Protein AF-A0A7S1ZUB3-F1 (afdb_monomer_lite)

Organism: Trieres chinensis (NCBI:txid1514140)

Sequence (123 aa):
MRVLALLAAMVAGASAFGTAPSLSSSTFSGSAVTESSHAARETRGDLSMMRHRKRVAKLGKPADQRKALLRALTTETIRHGRIKTTLVRAKAVRKHVDHMIELGKRGDLHARRQALAWIYDKN

pLDDT: mean 76.17, std 21.4, range [40.38, 96.94]

Secondary structure (DSSP, 8-state):
------------------PPPP------------------------------------TTS-HHHHHHHHHHHHHHHHHHS-----HHHHHHHHHHHHHHHHHHHH--HHHHHHHHHH-S---

Radius of gyration: 31.84 Å; chains: 1; bounding box: 74×58×60 Å

InterPro domains:
  IPR000456 Large ribosomal subunit protein bL17 [PF01196] (69-122)
  IPR000456 Large ribosomal subunit protein bL17 [PTHR14413] (50-122)
  IPR036373 Large ribosomal subunit protein bL17 superfamily [G3DSA:3.90.1030.10] (40-123)
  IPR036373 Large ribosomal subunit protein bL17 superfamily [SSF64263] (50-122)
  IPR047859 Large ribosomal subunit protein bL17, conserved site [PS01167] (83-105)

Foldseek 3Di:
DDPPDDDDDDDDDDDDDDDDDDDDDDDDDDDDDDPPDPDDPPCPPPPPPDDPPPPAQCVVDDPVVVLVLLLVVLQVCVVVVDDDDDPSSVVNNVVVNVLLVVLVVVPDPVSLVVNPVRHPDPD

Structure (mmCIF, N/CA/C/O backbone):
data_AF-A0A7S1ZUB3-F1
#
_entry.id   AF-A0A7S1ZUB3-F1
#
loop_
_atom_site.group_PDB
_atom_site.id
_atom_site.type_symbol
_atom_site.label_atom_id
_atom_site.label_alt_id
_atom_site.label_comp_id
_atom_site.label_asym_id
_atom_site.label_entity_id
_atom_site.label_seq_id
_atom_site.pdbx_PDB_ins_code
_atom_site.Cartn_x
_atom_site.Cartn_y
_atom_site.Cartn_z
_atom_site.occupancy
_atom_site.B_iso_or_equiv
_atom_site.auth_seq_id
_atom_site.auth_comp_id
_atom_site.auth_asym_id
_atom_site.auth_atom_id
_atom_site.pdbx_PDB_model_num
ATOM 1 N N . MET A 1 1 ? 23.423 -35.519 30.514 1.00 53.34 1 MET A N 1
ATOM 2 C CA . MET A 1 1 ? 24.702 -35.286 31.223 1.00 53.34 1 MET A CA 1
ATOM 3 C C . MET A 1 1 ? 25.729 -36.263 30.672 1.00 53.34 1 MET A C 1
ATOM 5 O O . MET A 1 1 ? 25.408 -37.441 30.647 1.00 53.34 1 MET A O 1
ATOM 9 N N . ARG A 1 2 ? 26.921 -35.784 30.283 1.00 48.12 2 ARG A N 1
ATOM 10 C CA . ARG A 1 2 ? 28.095 -36.552 29.797 1.00 48.12 2 ARG A CA 1
ATOM 11 C C . ARG A 1 2 ? 28.186 -36.893 28.302 1.00 48.12 2 ARG A C 1
ATOM 13 O O . ARG A 1 2 ? 28.229 -38.062 27.965 1.00 48.12 2 ARG A O 1
ATOM 20 N N . VAL A 1 3 ? 28.349 -35.895 27.430 1.00 40.38 3 VAL A N 1
ATOM 21 C CA . VAL A 1 3 ? 29.306 -36.026 26.293 1.00 40.38 3 VAL A CA 1
ATOM 22 C C . VAL A 1 3 ? 30.045 -34.698 26.009 1.00 40.38 3 VAL A C 1
ATOM 24 O O . VAL A 1 3 ? 30.731 -34.526 25.012 1.00 40.38 3 VAL A O 1
ATOM 27 N N . LEU A 1 4 ? 29.952 -33.736 26.932 1.00 49.91 4 LEU A N 1
ATOM 28 C CA . LEU A 1 4 ? 30.724 -32.490 26.937 1.00 49.91 4 LEU A CA 1
ATOM 2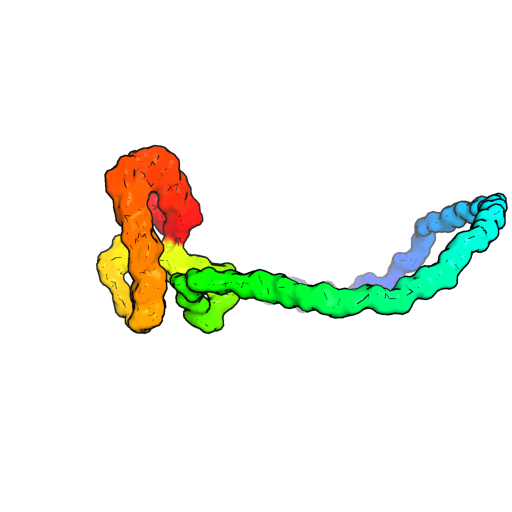9 C C . LEU A 1 4 ? 32.103 -32.775 27.566 1.00 49.91 4 LEU A C 1
ATOM 31 O O . LEU A 1 4 ? 32.375 -32.340 28.676 1.00 49.91 4 LEU A O 1
ATOM 35 N N . ALA A 1 5 ? 32.918 -33.618 26.924 1.00 51.25 5 ALA A N 1
ATOM 36 C CA . ALA A 1 5 ? 34.283 -33.927 27.368 1.00 51.25 5 ALA A CA 1
ATOM 37 C C . ALA A 1 5 ? 35.093 -34.642 26.270 1.00 51.25 5 ALA A C 1
ATOM 39 O O . ALA A 1 5 ? 35.342 -35.838 26.373 1.00 51.25 5 ALA A O 1
ATOM 40 N N . LEU A 1 6 ? 35.475 -33.915 25.217 1.00 50.25 6 LEU A N 1
ATOM 41 C CA . LEU A 1 6 ? 36.615 -34.252 24.344 1.00 50.25 6 LEU A CA 1
ATOM 42 C C . LEU A 1 6 ? 36.892 -33.052 23.415 1.00 50.25 6 LEU A C 1
ATOM 44 O O . LEU A 1 6 ? 36.615 -33.064 22.225 1.00 50.25 6 LEU A O 1
ATOM 48 N N . LEU A 1 7 ? 37.116 -31.853 23.950 1.00 42.22 7 LEU A N 1
ATOM 49 C CA . LEU A 1 7 ? 38.448 -31.343 24.294 1.00 42.22 7 LEU A CA 1
ATOM 50 C C . LEU A 1 7 ? 39.594 -31.948 23.458 1.00 42.22 7 LEU A C 1
ATOM 52 O O . LEU A 1 7 ? 40.073 -33.038 23.740 1.00 42.22 7 LEU A O 1
ATOM 56 N N . ALA A 1 8 ? 40.021 -31.154 22.475 1.00 45.28 8 ALA A N 1
ATOM 57 C CA . ALA A 1 8 ? 41.412 -30.895 22.109 1.00 45.28 8 ALA A CA 1
ATOM 58 C C . ALA A 1 8 ? 42.329 -32.090 21.789 1.00 45.28 8 ALA A C 1
ATOM 60 O O . ALA A 1 8 ? 42.911 -32.693 22.684 1.00 45.28 8 ALA A O 1
ATOM 61 N N . ALA A 1 9 ? 42.615 -32.288 20.499 1.00 48.06 9 ALA A N 1
ATOM 62 C CA . ALA A 1 9 ? 43.910 -32.797 20.052 1.00 48.06 9 ALA A CA 1
ATOM 63 C C . ALA A 1 9 ? 44.188 -32.392 18.591 1.00 48.06 9 ALA A C 1
ATOM 65 O O . ALA A 1 9 ? 43.362 -32.648 17.722 1.00 48.06 9 ALA A O 1
ATOM 66 N N . MET A 1 10 ? 45.381 -31.812 18.372 1.00 47.31 10 MET A N 1
ATOM 67 C CA . MET A 1 10 ? 46.181 -31.779 17.125 1.00 47.31 10 MET A CA 1
ATOM 68 C C . MET A 1 10 ? 45.617 -30.945 15.959 1.00 47.31 10 MET A C 1
ATOM 70 O O . MET A 1 10 ? 44.641 -31.323 15.332 1.00 47.31 10 MET A O 1
ATOM 74 N N . VAL A 1 11 ? 46.134 -29.771 15.565 1.00 50.38 11 VAL A N 1
ATOM 75 C CA . VAL A 1 11 ? 47.524 -29.273 15.417 1.00 50.38 11 VAL A CA 1
ATOM 76 C C . VAL A 1 11 ? 48.461 -30.259 14.705 1.00 50.38 11 VAL A C 1
ATOM 78 O O . VAL A 1 11 ? 48.744 -31.330 15.226 1.00 50.38 11 VAL A O 1
ATOM 81 N N . ALA A 1 12 ? 49.006 -29.776 13.578 1.00 48.66 12 ALA A N 1
ATOM 82 C CA . ALA A 1 12 ? 50.104 -30.290 12.748 1.00 48.66 12 ALA A CA 1
ATOM 83 C C . ALA A 1 12 ? 49.732 -31.246 11.595 1.00 48.66 12 ALA A C 1
ATOM 85 O O . ALA A 1 12 ? 49.455 -32.424 11.780 1.00 48.66 12 ALA A O 1
ATOM 86 N N . GLY A 1 13 ? 49.818 -30.710 10.373 1.00 40.84 13 GLY A N 1
ATOM 87 C CA . GLY A 1 13 ? 49.692 -31.447 9.117 1.00 40.84 13 GLY A CA 1
ATOM 88 C C . GLY A 1 13 ? 50.073 -30.575 7.920 1.00 40.84 13 GLY A C 1
ATOM 89 O O . GLY A 1 13 ? 49.245 -30.290 7.064 1.00 40.84 13 GLY A O 1
ATOM 90 N N . ALA A 1 14 ? 51.315 -30.088 7.909 1.00 45.06 14 ALA A N 1
ATOM 91 C CA . ALA A 1 14 ? 51.946 -29.486 6.741 1.00 45.06 14 ALA A CA 1
ATOM 92 C C . ALA A 1 14 ? 52.506 -30.595 5.838 1.00 45.06 14 ALA A C 1
ATOM 94 O O . ALA A 1 14 ? 53.199 -31.475 6.341 1.00 45.06 14 ALA A O 1
ATOM 95 N N . SER A 1 15 ? 52.249 -30.537 4.528 1.00 43.25 15 SER A N 1
ATOM 96 C CA . SER A 1 15 ? 53.268 -30.593 3.460 1.00 43.25 15 SER A CA 1
ATOM 97 C C . SER A 1 15 ? 52.689 -31.002 2.098 1.00 43.25 15 SER A C 1
ATOM 99 O O . SER A 1 15 ? 51.882 -31.916 1.980 1.00 43.25 15 SER A O 1
ATOM 101 N N . ALA A 1 16 ? 53.206 -30.310 1.079 1.00 47.53 16 ALA A N 1
ATOM 102 C CA . ALA A 1 16 ? 53.396 -30.757 -0.298 1.00 47.53 16 ALA A CA 1
ATOM 103 C C . ALA A 1 16 ? 52.162 -30.961 -1.195 1.00 47.53 16 ALA A C 1
ATOM 105 O O . ALA A 1 16 ? 51.631 -32.058 -1.309 1.00 47.53 16 ALA A O 1
ATOM 106 N N . PHE A 1 17 ? 51.848 -29.941 -2.002 1.00 52.28 17 PHE A N 1
ATOM 107 C CA . PHE A 1 17 ? 51.449 -30.189 -3.390 1.00 52.28 17 PHE A CA 1
ATOM 108 C C . PHE A 1 17 ? 51.909 -29.053 -4.319 1.00 52.28 17 PHE A C 1
ATOM 110 O O . PHE A 1 17 ? 51.476 -27.913 -4.182 1.00 52.28 17 PHE A O 1
ATOM 117 N N . GLY A 1 18 ? 52.770 -29.405 -5.279 1.00 44.88 18 GLY A N 1
ATOM 118 C CA . GLY A 1 18 ? 52.794 -28.802 -6.615 1.00 44.88 18 GLY A CA 1
ATOM 119 C C . GLY A 1 18 ? 53.693 -27.589 -6.846 1.00 44.88 18 GLY A C 1
ATOM 120 O O . GLY A 1 18 ? 53.213 -26.466 -6.955 1.00 44.88 18 GLY A O 1
ATOM 121 N N . THR A 1 19 ? 54.987 -27.831 -7.051 1.00 50.78 19 THR A N 1
ATOM 122 C CA . THR A 1 19 ? 55.885 -26.942 -7.801 1.00 50.78 19 THR A CA 1
ATOM 123 C C . THR A 1 19 ? 55.436 -26.843 -9.266 1.00 50.78 19 THR A C 1
ATOM 125 O O . THR A 1 19 ? 55.384 -27.847 -9.974 1.00 50.78 19 THR A O 1
ATOM 128 N N . ALA A 1 20 ? 55.116 -25.634 -9.734 1.00 52.28 20 ALA A N 1
ATOM 129 C CA . ALA A 1 20 ? 54.891 -25.337 -11.151 1.00 52.28 20 ALA A CA 1
ATOM 130 C C . ALA A 1 20 ? 56.224 -24.987 -11.846 1.00 52.28 20 ALA A C 1
ATOM 132 O O . ALA A 1 20 ? 57.060 -24.324 -11.226 1.00 52.28 20 ALA A O 1
ATOM 133 N N . PRO A 1 21 ? 56.446 -25.398 -13.109 1.00 61.22 21 PRO A N 1
ATOM 134 C CA . PRO A 1 21 ? 57.674 -25.094 -13.828 1.00 61.22 21 PRO A CA 1
ATOM 135 C C . PRO A 1 21 ? 57.618 -23.705 -14.478 1.00 61.22 21 PRO A C 1
ATOM 137 O O . PRO A 1 21 ? 56.609 -23.292 -15.049 1.00 61.22 21 PRO A O 1
ATOM 140 N N . SER A 1 22 ? 58.747 -23.006 -14.401 1.00 55.66 22 SER A N 1
ATOM 141 C CA . SER A 1 22 ? 59.062 -21.764 -15.097 1.00 55.66 22 SER A CA 1
ATOM 142 C C . SER A 1 22 ? 59.571 -22.047 -16.513 1.00 55.66 22 SER A C 1
ATOM 144 O O . SER A 1 22 ? 60.482 -22.851 -16.704 1.00 55.66 22 SER A O 1
ATOM 146 N N . LEU A 1 23 ? 59.038 -21.328 -17.502 1.00 50.94 23 LEU A N 1
ATOM 147 C CA . LEU A 1 23 ? 59.688 -21.134 -18.798 1.00 50.94 23 LEU A CA 1
ATOM 148 C C . LEU A 1 23 ? 59.695 -19.644 -19.138 1.00 50.94 23 LEU A C 1
ATOM 150 O O . LEU A 1 23 ? 58.702 -18.934 -18.981 1.00 50.94 23 LEU A O 1
ATOM 154 N N . SER A 1 24 ? 60.876 -19.195 -19.539 1.00 47.19 24 SER A N 1
ATOM 155 C CA . SER A 1 24 ? 61.303 -17.810 -19.663 1.00 47.19 24 SER A CA 1
ATOM 156 C C . SER A 1 24 ? 61.057 -17.237 -21.061 1.00 47.19 24 SER A C 1
ATOM 158 O O . SER A 1 24 ? 61.204 -17.931 -22.062 1.00 47.19 24 SER A O 1
ATOM 160 N N . SER A 1 25 ? 60.823 -15.922 -21.075 1.00 49.19 25 SER A N 1
ATOM 161 C CA . SER A 1 25 ? 61.256 -14.917 -22.062 1.00 49.19 25 SER A CA 1
ATOM 162 C C . SER A 1 25 ? 60.843 -15.037 -23.536 1.00 49.19 25 SER A C 1
ATOM 164 O O . SER A 1 25 ? 61.454 -15.761 -24.316 1.00 49.19 25 SER A O 1
ATOM 166 N N . SER A 1 26 ? 60.012 -14.085 -23.965 1.00 52.50 26 SER A N 1
ATOM 167 C CA . SER A 1 26 ? 60.311 -13.297 -25.164 1.00 52.50 26 SER A CA 1
ATOM 168 C C . SER A 1 26 ? 59.861 -11.852 -24.959 1.00 52.50 26 SER A C 1
ATOM 170 O O . SER A 1 26 ? 58.674 -11.540 -24.878 1.00 52.50 26 SER A O 1
ATOM 172 N N . THR A 1 27 ? 60.856 -10.986 -24.843 1.00 51.53 27 THR A N 1
ATOM 173 C CA . THR A 1 27 ? 60.814 -9.533 -24.964 1.00 51.53 27 THR A CA 1
ATOM 174 C C . THR A 1 27 ? 60.140 -9.144 -26.281 1.00 51.53 27 THR A C 1
ATOM 176 O O . THR A 1 27 ? 60.675 -9.431 -27.349 1.00 51.53 27 THR A O 1
ATOM 179 N N . PHE A 1 28 ? 59.005 -8.447 -26.223 1.00 47.12 28 PHE A N 1
ATOM 180 C CA . PHE A 1 28 ? 58.556 -7.619 -27.341 1.00 47.12 28 PHE A CA 1
ATOM 181 C C . PHE A 1 28 ? 58.764 -6.153 -26.966 1.00 47.12 28 PHE A C 1
ATOM 183 O O . PHE A 1 28 ? 58.026 -5.574 -26.171 1.00 47.12 28 PHE A O 1
ATOM 190 N N . SER A 1 29 ? 59.842 -5.598 -27.517 1.00 47.34 29 SER A N 1
ATOM 191 C CA . SER A 1 29 ? 60.122 -4.170 -27.578 1.00 47.34 29 SER A CA 1
ATOM 192 C C . SER A 1 29 ? 59.203 -3.555 -28.633 1.00 47.34 29 SER A C 1
ATOM 194 O O . SER A 1 29 ? 59.334 -3.854 -29.819 1.00 47.34 29 SER A O 1
ATOM 196 N N . GLY A 1 30 ? 58.257 -2.732 -28.188 1.00 45.56 30 GLY A N 1
ATOM 197 C CA . GLY A 1 30 ? 57.372 -1.938 -29.032 1.00 45.56 30 GLY A CA 1
ATOM 198 C C . GLY A 1 30 ? 57.386 -0.498 -28.545 1.00 45.56 30 GLY A C 1
ATOM 199 O O . GLY A 1 30 ? 56.718 -0.153 -27.575 1.00 45.56 30 GLY A O 1
ATOM 200 N N . SER A 1 31 ? 58.217 0.300 -29.201 1.00 44.56 31 SER A N 1
ATOM 201 C CA . SER A 1 31 ? 58.504 1.703 -28.942 1.00 44.56 31 SER A CA 1
ATOM 202 C C . SER A 1 31 ? 57.270 2.608 -28.975 1.00 44.56 31 SER A C 1
ATOM 204 O O . SER A 1 31 ? 56.446 2.526 -29.879 1.00 44.56 31 SER A O 1
ATOM 206 N N . ALA A 1 32 ? 57.243 3.527 -28.011 1.00 48.75 32 ALA A N 1
ATOM 207 C CA . ALA A 1 32 ? 56.883 4.934 -28.162 1.00 48.75 32 ALA A CA 1
ATOM 208 C C . ALA A 1 32 ? 55.694 5.275 -29.081 1.00 48.75 32 ALA A C 1
ATOM 210 O O . ALA A 1 32 ? 55.853 5.525 -30.274 1.00 48.75 32 ALA A O 1
ATOM 211 N N . VAL A 1 33 ? 54.536 5.485 -28.457 1.00 48.75 33 VAL A N 1
ATOM 212 C CA . VAL A 1 33 ? 53.594 6.522 -28.888 1.00 48.75 33 VAL A CA 1
ATOM 213 C C . VAL A 1 33 ? 53.294 7.424 -27.698 1.00 48.75 33 VAL A C 1
ATOM 215 O O . VAL A 1 33 ? 52.512 7.102 -26.812 1.00 48.75 33 VAL A O 1
ATOM 218 N N . THR A 1 34 ? 54.054 8.514 -27.681 1.00 58.47 34 THR A N 1
ATOM 219 C CA . THR A 1 34 ? 53.649 9.878 -27.343 1.00 58.47 34 THR A CA 1
ATOM 220 C C . THR A 1 34 ? 52.524 10.015 -26.316 1.00 58.47 34 THR A C 1
ATOM 222 O O . THR A 1 34 ? 51.338 10.000 -26.641 1.00 58.47 34 THR A O 1
ATOM 225 N N . GLU A 1 35 ? 52.926 10.285 -25.076 1.00 53.84 35 GLU A N 1
ATOM 226 C CA . GLU A 1 35 ? 52.119 11.032 -24.117 1.00 53.84 35 GLU A CA 1
ATOM 227 C C . GLU A 1 35 ? 51.842 12.432 -24.685 1.00 53.84 35 GLU A C 1
ATOM 229 O O . GLU A 1 35 ? 52.584 13.388 -24.470 1.00 53.84 35 GLU A O 1
ATOM 234 N N . SER A 1 36 ? 50.762 12.560 -25.453 1.00 43.47 36 SER A N 1
ATOM 235 C CA . SER A 1 36 ? 50.144 13.846 -25.749 1.00 43.47 36 SER A CA 1
ATOM 236 C C . SER A 1 36 ? 49.113 14.147 -24.665 1.00 43.47 36 SER A C 1
ATOM 238 O O . SER A 1 36 ? 47.991 13.641 -24.678 1.00 43.47 36 SER A O 1
ATOM 240 N N . SER A 1 37 ? 49.551 14.947 -23.699 1.00 48.28 37 SER A N 1
ATOM 241 C CA . SER A 1 37 ? 48.787 15.993 -23.014 1.00 48.28 37 SER A CA 1
ATOM 242 C C . SER A 1 37 ? 47.324 16.172 -23.464 1.00 48.28 37 SER A C 1
ATOM 244 O O . SER A 1 37 ? 46.989 17.054 -24.251 1.00 48.28 37 SER A O 1
ATOM 246 N N . HIS A 1 38 ? 46.405 15.436 -22.837 1.00 48.34 38 HIS A N 1
ATOM 247 C CA . HIS A 1 38 ? 45.010 15.868 -22.716 1.00 48.34 38 HIS A CA 1
ATOM 248 C C . HIS A 1 38 ? 44.869 16.818 -21.520 1.00 48.34 38 HIS A C 1
ATOM 250 O O . HIS A 1 38 ? 44.178 16.540 -20.541 1.00 48.34 38 HIS A O 1
ATOM 256 N N . ALA A 1 39 ? 45.552 17.960 -21.604 1.00 45.22 39 ALA A N 1
ATOM 257 C CA . ALA A 1 39 ? 45.164 19.140 -20.850 1.00 45.22 39 ALA A CA 1
ATOM 258 C C . ALA A 1 39 ? 43.860 19.687 -21.462 1.00 45.22 39 ALA A C 1
ATOM 260 O O . ALA A 1 39 ? 43.719 19.739 -22.681 1.00 45.22 39 ALA A O 1
ATOM 261 N N . ALA A 1 40 ? 42.922 20.078 -20.599 1.00 48.91 40 ALA A N 1
ATOM 262 C CA . ALA A 1 40 ? 41.618 20.667 -20.918 1.00 48.91 40 ALA A CA 1
ATOM 263 C C . ALA A 1 40 ? 40.559 19.724 -21.528 1.00 48.91 40 ALA A C 1
ATOM 265 O O . ALA 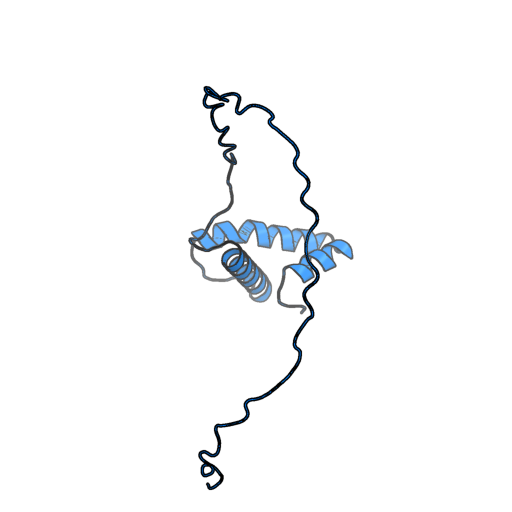A 1 40 ? 40.059 19.932 -22.631 1.00 48.91 40 ALA A O 1
ATOM 266 N N . ARG A 1 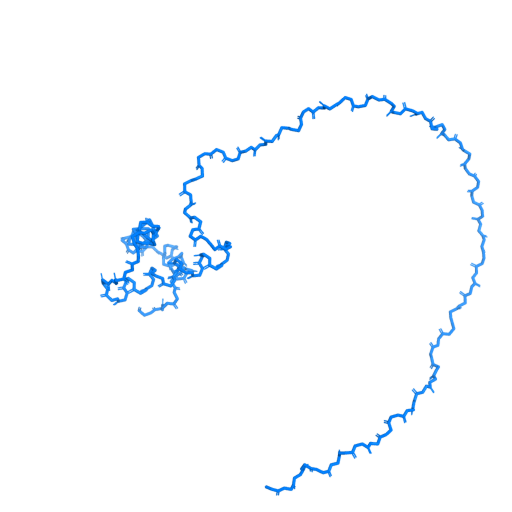41 ? 40.077 18.753 -20.740 1.00 49.44 41 ARG A N 1
ATOM 267 C CA . ARG A 1 41 ? 38.645 18.418 -20.805 1.00 49.44 41 ARG A C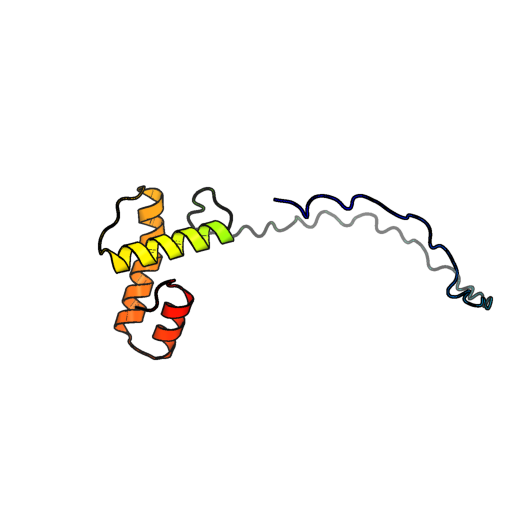A 1
ATOM 268 C C . ARG A 1 41 ? 37.931 19.281 -19.776 1.00 49.44 41 ARG A C 1
ATOM 270 O O . ARG A 1 41 ? 37.796 18.898 -18.619 1.00 49.44 41 ARG A O 1
ATOM 277 N N . GLU A 1 42 ? 37.552 20.476 -20.224 1.00 51.81 42 GLU A N 1
ATOM 278 C CA . GLU A 1 42 ? 36.584 21.344 -19.558 1.00 51.81 42 GLU A CA 1
ATOM 279 C C . GLU A 1 42 ? 35.449 20.511 -18.966 1.00 51.81 42 GLU A C 1
ATOM 281 O O . GLU A 1 42 ? 34.953 19.562 -19.588 1.00 51.81 42 GLU A O 1
ATOM 286 N N . THR A 1 43 ? 35.062 20.881 -17.750 1.00 60.69 43 THR A N 1
ATOM 287 C CA . THR A 1 43 ? 33.894 20.407 -17.019 1.00 60.69 43 THR A CA 1
ATOM 288 C C . THR A 1 43 ? 32.654 20.525 -17.902 1.00 60.69 43 THR A C 1
ATOM 290 O O . THR A 1 43 ? 31.904 21.496 -17.840 1.00 60.69 43 THR A O 1
ATOM 293 N N . ARG A 1 44 ? 32.403 19.504 -18.732 1.00 57.28 44 ARG A N 1
ATOM 294 C CA . ARG A 1 44 ? 31.073 19.223 -19.268 1.00 57.28 44 ARG A CA 1
ATOM 295 C C . ARG A 1 44 ? 30.225 19.021 -18.035 1.00 57.28 44 ARG A C 1
ATOM 297 O O . ARG A 1 44 ? 30.335 17.968 -17.415 1.00 57.28 44 ARG A O 1
ATOM 304 N N . GLY A 1 45 ? 29.517 20.079 -17.639 1.00 57.69 45 GLY A N 1
ATOM 305 C CA . GLY A 1 45 ? 28.729 20.116 -16.423 1.00 57.69 45 GLY A CA 1
ATOM 306 C C . GLY A 1 45 ? 28.016 18.788 -16.274 1.00 57.69 45 GLY A C 1
ATOM 307 O O . GLY A 1 45 ? 27.273 18.393 -17.174 1.00 57.69 45 GLY A O 1
ATOM 308 N N . ASP A 1 46 ? 28.335 18.076 -15.193 1.00 59.91 46 ASP A N 1
ATOM 309 C CA . ASP A 1 46 ? 27.663 16.842 -14.834 1.00 59.91 46 ASP A CA 1
ATOM 310 C C . ASP A 1 46 ? 26.172 17.155 -14.847 1.00 59.91 46 ASP A C 1
ATOM 312 O O . ASP A 1 46 ? 25.657 17.863 -13.976 1.00 59.91 46 ASP A O 1
ATOM 316 N N . LEU A 1 47 ? 25.483 16.694 -15.892 1.00 65.94 47 LEU A N 1
ATOM 317 C CA . LEU A 1 47 ? 24.039 16.761 -15.987 1.00 65.94 47 LEU A CA 1
ATOM 318 C C . LEU A 1 47 ? 23.526 15.864 -14.868 1.00 65.94 47 LEU A C 1
ATOM 320 O O . LEU A 1 47 ? 23.306 14.667 -15.050 1.00 65.94 47 LEU A O 1
ATOM 324 N N . SER A 1 48 ? 23.381 16.449 -13.681 1.00 70.69 48 SER A N 1
ATOM 325 C CA . SER A 1 48 ? 22.693 15.849 -12.555 1.00 70.69 48 SER A CA 1
ATOM 326 C C . SER A 1 48 ? 21.257 15.643 -13.003 1.00 70.69 48 SER A C 1
ATOM 328 O O . SER A 1 48 ? 20.406 16.528 -12.908 1.00 70.69 48 SER A O 1
ATOM 330 N N . MET A 1 49 ? 20.998 14.470 -13.576 1.00 76.69 49 MET A N 1
ATOM 331 C CA . MET A 1 49 ? 19.677 14.049 -14.002 1.00 76.69 49 MET A CA 1
ATOM 332 C C . MET A 1 49 ? 18.873 13.723 -12.746 1.00 76.69 49 MET A C 1
ATOM 334 O O . MET A 1 49 ? 18.688 12.572 -12.341 1.00 76.69 49 MET A O 1
ATOM 338 N N . MET A 1 50 ? 18.426 14.783 -12.075 1.00 83.25 50 MET A N 1
ATOM 339 C CA . MET A 1 50 ? 17.557 14.685 -10.923 1.00 83.25 50 MET A CA 1
ATOM 340 C C . MET A 1 50 ? 16.233 14.067 -11.355 1.00 83.25 50 MET A C 1
ATOM 342 O O . MET A 1 50 ? 15.543 14.538 -12.258 1.00 83.25 50 MET A O 1
ATOM 346 N N . ARG A 1 51 ? 15.822 13.012 -10.654 1.00 81.88 51 ARG A N 1
ATOM 347 C CA . ARG A 1 51 ? 14.490 12.443 -10.843 1.00 81.88 51 ARG A CA 1
ATOM 348 C C . ARG A 1 51 ? 13.435 13.418 -10.310 1.00 81.88 51 ARG A C 1
ATOM 350 O O . ARG A 1 51 ? 13.131 13.420 -9.114 1.00 81.88 51 ARG A O 1
ATOM 357 N N . HIS A 1 52 ? 12.838 14.205 -11.199 1.00 86.69 52 HIS A N 1
ATOM 358 C CA . HIS A 1 52 ? 11.697 15.059 -10.873 1.00 86.69 52 HIS A CA 1
ATOM 359 C C . HIS A 1 52 ? 10.456 14.227 -10.478 1.00 86.69 52 HIS A C 1
ATOM 361 O O . HIS A 1 52 ? 10.326 13.047 -10.811 1.00 86.69 52 HIS A O 1
ATOM 367 N N . ARG A 1 53 ? 9.523 14.845 -9.734 1.00 85.81 53 ARG A N 1
ATOM 368 C CA . ARG A 1 53 ? 8.232 14.254 -9.306 1.00 85.81 53 ARG A CA 1
ATOM 369 C C . ARG A 1 53 ? 8.351 12.963 -8.468 1.00 85.81 53 ARG A C 1
ATOM 371 O O . ARG A 1 53 ? 7.619 11.992 -8.679 1.00 85.81 53 ARG A O 1
ATOM 378 N N . LYS A 1 54 ? 9.225 12.937 -7.452 1.00 80.50 54 LYS A N 1
ATOM 379 C CA . LYS A 1 54 ? 9.346 11.794 -6.524 1.00 80.50 54 LYS A CA 1
ATOM 380 C C . LYS A 1 54 ? 8.156 11.708 -5.552 1.00 80.50 54 LYS A C 1
ATOM 382 O O . LYS A 1 54 ? 8.234 12.150 -4.414 1.00 80.50 54 LYS A O 1
ATOM 387 N N . ARG A 1 55 ? 7.063 11.070 -5.981 1.00 82.12 55 ARG A N 1
ATOM 388 C CA . ARG A 1 55 ? 5.840 10.833 -5.177 1.00 82.12 55 ARG A CA 1
ATOM 389 C C . ARG A 1 55 ? 5.874 9.549 -4.332 1.00 82.12 55 ARG A C 1
ATOM 391 O O . ARG A 1 55 ? 4.832 8.973 -4.038 1.00 82.12 55 ARG A O 1
ATOM 398 N N . VAL A 1 56 ? 7.060 9.058 -3.971 1.00 84.06 56 VAL A N 1
ATOM 399 C CA . VAL A 1 56 ? 7.205 7.847 -3.144 1.00 84.06 56 VAL A CA 1
ATOM 400 C C . VAL A 1 56 ? 7.539 8.263 -1.720 1.00 84.06 56 VAL A C 1
ATOM 402 O O . VAL A 1 56 ? 8.603 8.832 -1.472 1.00 84.06 56 VAL A O 1
ATOM 405 N N . ALA A 1 57 ? 6.651 7.948 -0.779 1.00 86.81 57 ALA A N 1
ATOM 406 C CA . ALA A 1 57 ? 6.902 8.177 0.636 1.00 86.81 57 ALA A CA 1
ATOM 407 C C . ALA A 1 57 ? 8.050 7.264 1.107 1.00 86.81 57 ALA A C 1
ATOM 409 O O . ALA A 1 57 ? 7.981 6.046 0.964 1.00 86.81 57 ALA A O 1
ATOM 410 N N . LYS A 1 58 ? 9.136 7.840 1.642 1.00 87.38 58 LYS A N 1
ATOM 411 C CA . LYS A 1 58 ? 10.331 7.068 2.040 1.00 87.38 58 LYS A CA 1
ATOM 412 C C . LYS A 1 58 ? 10.179 6.357 3.393 1.00 87.38 58 LYS A C 1
ATOM 414 O O . LYS A 1 58 ? 10.872 5.370 3.618 1.00 87.38 58 LYS A O 1
ATOM 419 N N . LEU A 1 59 ? 9.293 6.839 4.272 1.00 88.69 59 LEU A N 1
ATOM 420 C CA . LEU A 1 59 ? 9.005 6.281 5.609 1.00 88.69 59 LEU A CA 1
ATOM 421 C C . LEU A 1 59 ? 10.253 6.104 6.510 1.00 88.69 59 LEU A C 1
ATOM 423 O O . LEU A 1 59 ? 10.217 5.318 7.452 1.00 88.69 59 LEU A O 1
ATOM 427 N N . GLY A 1 60 ? 11.360 6.794 6.207 1.00 91.38 60 GLY A N 1
ATOM 428 C CA . GLY A 1 60 ? 12.637 6.625 6.912 1.00 91.38 60 GLY A CA 1
ATOM 429 C C . GLY A 1 60 ? 13.270 5.235 6.755 1.00 91.38 60 GLY A C 1
ATOM 430 O O . GLY A 1 60 ? 14.093 4.859 7.577 1.00 91.38 60 GLY A O 1
ATOM 431 N N . LYS A 1 61 ? 12.873 4.447 5.742 1.00 93.38 61 LYS A N 1
ATOM 432 C CA . LYS A 1 61 ? 13.360 3.073 5.530 1.00 93.38 61 LYS A CA 1
ATOM 433 C C . LYS A 1 61 ? 14.009 2.892 4.151 1.00 93.38 61 LYS A C 1
ATOM 435 O O . LYS A 1 61 ? 13.539 3.505 3.178 1.00 93.38 61 LYS A O 1
ATOM 440 N N . PRO A 1 62 ? 15.036 2.025 4.031 1.00 96.19 62 PRO A N 1
ATOM 441 C CA . PRO A 1 62 ? 15.584 1.619 2.738 1.00 96.19 62 PRO A CA 1
ATOM 442 C C . PRO A 1 62 ? 14.522 0.901 1.892 1.00 96.19 62 PRO A C 1
ATOM 444 O O . PRO A 1 62 ? 13.441 0.554 2.376 1.00 96.19 62 PRO A O 1
ATOM 447 N N . ALA A 1 63 ? 14.793 0.735 0.595 1.00 93.88 63 ALA A N 1
ATOM 448 C CA . ALA A 1 63 ? 13.795 0.272 -0.371 1.00 93.88 63 ALA A CA 1
ATOM 449 C C . ALA A 1 63 ? 13.197 -1.099 -0.020 1.00 93.88 63 ALA A C 1
ATOM 451 O O . ALA A 1 63 ? 11.973 -1.240 -0.062 1.00 93.88 63 ALA A O 1
ATOM 452 N N . ASP A 1 64 ? 14.030 -2.046 0.406 1.00 95.94 64 ASP A N 1
ATOM 453 C CA . ASP A 1 64 ? 13.608 -3.422 0.687 1.00 95.94 64 ASP A CA 1
ATOM 454 C C . ASP A 1 64 ? 12.720 -3.496 1.928 1.00 95.94 64 ASP A C 1
ATOM 456 O O . ASP A 1 64 ? 11.595 -3.996 1.873 1.00 95.94 64 ASP A O 1
ATOM 460 N N . GLN A 1 65 ? 13.162 -2.876 3.026 1.00 96.94 65 GLN A N 1
ATOM 461 C CA . GLN A 1 65 ? 12.380 -2.796 4.262 1.00 96.94 65 GLN A CA 1
ATOM 462 C C . GLN A 1 65 ? 11.065 -2.038 4.059 1.00 96.94 65 GLN A C 1
ATOM 464 O O . GLN A 1 65 ? 10.037 -2.397 4.632 1.00 96.94 65 GLN A O 1
ATOM 469 N N . ARG A 1 66 ? 11.072 -0.983 3.235 1.00 95.69 66 ARG A N 1
ATOM 470 C CA . ARG A 1 66 ? 9.854 -0.241 2.899 1.00 95.69 66 ARG A CA 1
ATOM 471 C C . ARG A 1 66 ? 8.882 -1.111 2.107 1.00 95.69 66 ARG A C 1
ATOM 473 O O . ARG A 1 66 ? 7.691 -1.084 2.404 1.00 95.69 66 ARG A O 1
ATOM 480 N N . LYS A 1 67 ? 9.368 -1.877 1.126 1.00 94.94 67 LYS A N 1
ATOM 481 C CA . LYS A 1 67 ? 8.541 -2.813 0.353 1.00 94.94 67 LYS A CA 1
ATOM 482 C C . LYS A 1 67 ? 7.919 -3.862 1.274 1.00 94.94 67 LYS A C 1
ATOM 484 O O . LYS A 1 67 ? 6.710 -4.054 1.212 1.00 94.94 67 LYS A O 1
ATOM 489 N N . ALA A 1 68 ? 8.706 -4.468 2.162 1.00 96.00 68 ALA A N 1
ATOM 490 C CA . ALA A 1 68 ? 8.212 -5.442 3.136 1.00 96.00 68 ALA A CA 1
ATOM 491 C C . ALA A 1 68 ? 7.136 -4.846 4.063 1.00 96.00 68 ALA A C 1
ATOM 493 O O . ALA A 1 68 ? 6.061 -5.423 4.211 1.00 96.00 68 ALA A O 1
ATOM 494 N N . LEU A 1 69 ? 7.370 -3.645 4.607 1.00 95.75 69 LEU A N 1
ATOM 495 C CA . LEU A 1 69 ? 6.398 -2.950 5.457 1.00 95.75 69 LEU A CA 1
ATOM 496 C C . LEU A 1 69 ? 5.072 -2.690 4.730 1.00 95.75 69 LEU A C 1
ATOM 498 O O . LEU A 1 69 ? 4.005 -2.934 5.286 1.00 95.75 69 LEU A O 1
ATOM 502 N N . LEU A 1 70 ? 5.125 -2.182 3.496 1.00 95.81 70 LEU A N 1
ATOM 503 C CA . LEU A 1 70 ? 3.918 -1.878 2.724 1.00 95.81 70 LEU A CA 1
ATOM 504 C C . LEU A 1 70 ? 3.148 -3.151 2.352 1.00 95.81 70 LEU A C 1
ATOM 506 O O . LEU A 1 70 ? 1.920 -3.146 2.414 1.00 95.81 70 LEU A O 1
ATOM 510 N N . ARG A 1 71 ? 3.845 -4.246 2.025 1.00 96.12 71 ARG A N 1
ATOM 511 C CA . ARG A 1 71 ? 3.233 -5.561 1.771 1.00 96.12 71 ARG A CA 1
ATOM 512 C C . ARG A 1 71 ? 2.530 -6.115 3.008 1.00 96.12 71 ARG A C 1
ATOM 514 O O . ARG A 1 71 ? 1.379 -6.534 2.905 1.00 96.12 71 ARG A O 1
ATOM 521 N N . ALA A 1 72 ? 3.186 -6.048 4.167 1.00 95.75 72 ALA A N 1
ATOM 522 C CA . ALA A 1 72 ? 2.606 -6.488 5.433 1.00 95.75 72 ALA A CA 1
ATOM 523 C C . ALA A 1 72 ? 1.334 -5.689 5.754 1.00 95.75 72 ALA A C 1
ATOM 525 O O . ALA A 1 72 ? 0.269 -6.271 5.900 1.00 95.75 72 ALA A O 1
ATOM 526 N N . LEU A 1 73 ? 1.401 -4.353 5.735 1.00 96.06 73 LEU A N 1
ATOM 527 C CA . LEU A 1 73 ? 0.237 -3.503 6.019 1.00 96.06 73 LEU A CA 1
ATOM 528 C C . LEU A 1 73 ? -0.921 -3.709 5.033 1.00 96.06 73 LEU A C 1
ATOM 530 O O . LEU A 1 73 ? -2.078 -3.671 5.442 1.00 96.06 73 LEU A O 1
ATOM 534 N N . THR A 1 74 ? -0.624 -3.929 3.749 1.00 96.31 74 THR A N 1
ATOM 535 C CA . THR A 1 74 ? -1.650 -4.241 2.739 1.00 96.31 74 THR A CA 1
ATOM 536 C C . THR A 1 74 ? -2.354 -5.557 3.077 1.00 96.31 74 THR A C 1
ATOM 538 O O . THR A 1 74 ? -3.579 -5.604 3.079 1.00 96.31 74 THR A O 1
ATOM 541 N N . THR A 1 75 ? -1.584 -6.596 3.418 1.00 95.88 75 THR A N 1
ATOM 542 C CA . THR A 1 75 ? -2.113 -7.921 3.782 1.00 95.88 75 THR A CA 1
ATOM 543 C C . THR A 1 75 ? -2.989 -7.837 5.035 1.00 95.88 75 THR A C 1
ATOM 545 O O . THR A 1 75 ? -4.130 -8.285 5.015 1.00 95.88 75 THR A O 1
ATOM 548 N N . GLU A 1 76 ? -2.509 -7.172 6.089 1.00 96.00 76 GLU A N 1
ATOM 549 C CA . GLU A 1 76 ? -3.261 -7.008 7.342 1.00 96.00 76 GLU A CA 1
ATOM 550 C C . GLU A 1 76 ? -4.548 -6.187 7.160 1.00 96.00 76 GLU A C 1
ATOM 552 O O . GLU A 1 76 ? -5.571 -6.480 7.775 1.00 96.00 76 GLU A O 1
ATOM 557 N N . THR A 1 77 ? -4.527 -5.176 6.284 1.00 95.19 77 THR A N 1
ATOM 558 C CA . THR A 1 77 ? -5.725 -4.377 5.975 1.00 95.19 77 THR A CA 1
ATOM 559 C C . THR A 1 77 ? -6.794 -5.224 5.292 1.00 95.19 77 THR A C 1
ATOM 561 O O . THR A 1 77 ? -7.965 -5.101 5.636 1.00 95.19 77 THR A O 1
ATOM 564 N N . ILE A 1 78 ? -6.405 -6.088 4.349 1.00 93.75 78 ILE A N 1
ATOM 565 C CA . ILE A 1 78 ? -7.339 -6.978 3.646 1.00 93.75 78 ILE A CA 1
ATOM 566 C C . ILE A 1 78 ? -7.882 -8.045 4.604 1.00 93.75 78 ILE A C 1
ATOM 568 O O . ILE A 1 78 ? -9.086 -8.275 4.628 1.00 93.75 78 ILE A O 1
ATOM 572 N N . ARG A 1 79 ? -7.020 -8.635 5.441 1.00 94.00 79 ARG A N 1
ATOM 573 C CA . ARG A 1 79 ? -7.406 -9.682 6.396 1.00 94.00 79 ARG A CA 1
ATOM 574 C C . ARG A 1 79 ? -8.385 -9.186 7.462 1.00 94.00 79 ARG A C 1
ATOM 576 O O . ARG A 1 79 ? -9.356 -9.866 7.773 1.00 94.00 79 ARG A O 1
ATOM 583 N N . HIS A 1 80 ? -8.122 -8.020 8.050 1.00 94.81 80 HIS A N 1
ATOM 584 C CA . HIS A 1 80 ? -8.890 -7.513 9.194 1.00 94.81 80 HIS A CA 1
ATOM 585 C C . HIS A 1 80 ? -9.931 -6.449 8.825 1.00 94.81 80 HIS A C 1
ATOM 587 O O . HIS A 1 80 ? -10.695 -6.009 9.686 1.00 94.81 80 HIS A O 1
ATOM 593 N N . GLY A 1 81 ? -9.933 -5.961 7.583 1.00 93.50 81 GLY A N 1
ATOM 594 C CA . GLY A 1 81 ? -10.796 -4.878 7.097 1.00 93.50 81 GLY A CA 1
ATOM 595 C C . GLY A 1 81 ? -10.459 -3.485 7.650 1.00 93.50 81 GLY A C 1
ATOM 596 O O . GLY A 1 81 ? -10.708 -2.477 6.991 1.00 93.50 81 GLY A O 1
ATOM 597 N N . ARG A 1 82 ? -9.859 -3.392 8.844 1.00 94.69 82 ARG A N 1
ATOM 598 C CA . ARG A 1 82 ? -9.395 -2.142 9.461 1.00 94.69 82 ARG A CA 1
ATOM 599 C C . ARG A 1 82 ? -8.134 -2.364 10.288 1.00 94.69 82 ARG A C 1
ATOM 601 O O . ARG A 1 82 ? -8.032 -3.339 11.025 1.00 94.69 82 ARG A O 1
ATOM 608 N N . ILE A 1 83 ? -7.213 -1.404 10.243 1.00 96.19 83 ILE A N 1
ATOM 609 C CA . ILE A 1 83 ? -5.998 -1.409 11.067 1.00 96.19 83 ILE A 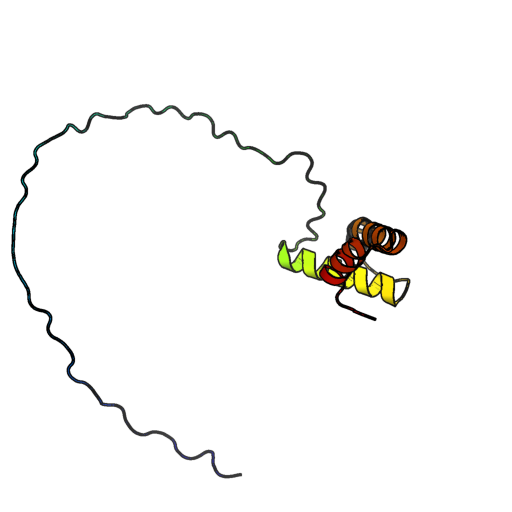CA 1
ATOM 610 C C . ILE A 1 83 ? -5.725 -0.018 11.646 1.00 96.19 83 ILE A C 1
ATOM 612 O O . ILE A 1 83 ? -5.955 1.001 10.994 1.00 96.19 83 ILE A O 1
ATOM 616 N N . LYS A 1 84 ? -5.199 0.038 12.874 1.00 96.62 84 LYS A N 1
ATOM 617 C CA . LYS A 1 84 ? -4.727 1.285 13.494 1.00 96.62 84 LYS A CA 1
ATOM 618 C C . LYS A 1 84 ? -3.250 1.478 13.152 1.00 96.62 84 LYS A C 1
ATOM 620 O O . LYS A 1 84 ? -2.416 0.658 13.518 1.00 96.62 84 LYS A O 1
ATOM 625 N N . THR A 1 85 ? -2.916 2.549 12.434 1.00 95.75 85 THR A N 1
ATOM 626 C CA . THR A 1 85 ? -1.530 2.868 12.044 1.00 95.75 85 THR A CA 1
ATOM 627 C C . THR A 1 85 ? -1.276 4.374 12.087 1.00 95.75 85 THR A C 1
ATOM 629 O O . THR A 1 85 ? -2.178 5.160 12.369 1.00 95.75 85 THR A O 1
ATOM 632 N N . THR A 1 86 ? -0.040 4.800 11.811 1.00 96.06 86 THR A N 1
ATOM 633 C CA . THR A 1 86 ? 0.293 6.227 11.731 1.00 96.06 86 THR A CA 1
ATOM 634 C C . THR A 1 86 ? -0.195 6.845 10.421 1.00 96.06 86 THR A C 1
ATOM 636 O O . THR A 1 86 ? -0.180 6.204 9.368 1.00 96.06 86 THR A O 1
ATOM 639 N N . LEU A 1 87 ? -0.551 8.132 10.454 1.00 95.50 87 LEU A N 1
ATOM 640 C CA . LEU A 1 87 ? -1.113 8.856 9.307 1.00 95.50 87 LEU A CA 1
ATOM 641 C C . LEU A 1 87 ? -0.233 8.784 8.047 1.00 95.50 87 LEU A C 1
ATOM 643 O O . LEU A 1 87 ? -0.734 8.603 6.937 1.00 95.50 87 LEU A O 1
ATOM 647 N N . VAL A 1 88 ? 1.091 8.877 8.207 1.00 95.00 88 VAL A N 1
ATOM 648 C CA . VAL A 1 88 ? 2.042 8.797 7.085 1.00 95.00 88 VAL A CA 1
ATOM 649 C C . VAL A 1 88 ? 2.036 7.405 6.446 1.00 95.00 88 VAL A C 1
ATOM 651 O O . VAL A 1 88 ? 2.070 7.292 5.220 1.00 95.00 88 VAL A O 1
ATOM 654 N N . ARG A 1 89 ? 1.962 6.340 7.258 1.00 94.62 89 ARG A N 1
ATOM 655 C CA . ARG A 1 89 ? 1.889 4.956 6.763 1.00 94.62 89 ARG A CA 1
ATOM 656 C C . ARG A 1 89 ? 0.552 4.699 6.074 1.00 94.62 89 ARG A C 1
ATOM 658 O O . ARG A 1 89 ? 0.555 4.168 4.969 1.00 94.62 89 ARG A O 1
ATOM 665 N N . ALA A 1 90 ? -0.553 5.160 6.660 1.00 95.56 90 ALA A N 1
ATOM 666 C CA . ALA A 1 90 ? -1.888 5.029 6.080 1.00 95.56 90 ALA A CA 1
ATOM 667 C C . ALA A 1 90 ? -1.981 5.676 4.685 1.00 95.56 90 ALA A C 1
ATOM 669 O O . ALA A 1 90 ? -2.405 5.030 3.726 1.00 95.56 90 ALA A O 1
ATOM 670 N N . LYS A 1 91 ? -1.491 6.917 4.531 1.00 94.62 91 LYS A N 1
ATOM 671 C CA . LYS A 1 91 ? -1.457 7.609 3.228 1.00 94.62 91 LYS A CA 1
ATOM 672 C C . LYS A 1 91 ? -0.629 6.860 2.177 1.00 94.62 91 LYS A C 1
ATOM 674 O O . LYS A 1 91 ? -0.990 6.868 1.005 1.00 94.62 91 LYS A O 1
ATOM 679 N N . ALA A 1 92 ? 0.469 6.219 2.581 1.00 94.94 92 ALA A N 1
ATOM 680 C CA . ALA A 1 92 ? 1.323 5.458 1.670 1.00 94.94 92 ALA A CA 1
ATOM 681 C C . ALA A 1 92 ? 0.705 4.111 1.253 1.00 94.94 92 ALA A C 1
ATOM 683 O O . ALA A 1 92 ? 0.815 3.721 0.092 1.00 94.94 92 ALA A O 1
ATOM 684 N N . VAL A 1 93 ? 0.052 3.411 2.184 1.00 95.88 93 VAL A N 1
ATOM 685 C CA . VAL A 1 93 ? -0.548 2.085 1.955 1.00 95.88 93 VAL A CA 1
ATOM 686 C C . VAL A 1 93 ? -1.778 2.157 1.052 1.00 95.88 93 VAL A C 1
ATOM 688 O O . VAL A 1 93 ? -1.973 1.251 0.248 1.00 95.88 93 VAL A O 1
ATOM 691 N N . ARG A 1 94 ? -2.553 3.248 1.111 1.00 94.75 94 ARG A N 1
ATOM 692 C CA . ARG A 1 94 ? -3.787 3.434 0.327 1.00 94.75 94 ARG A CA 1
ATOM 693 C C . ARG A 1 94 ? -3.635 3.066 -1.155 1.00 94.75 94 ARG A C 1
ATOM 695 O O . ARG A 1 94 ? -4.378 2.229 -1.645 1.00 94.75 94 ARG A O 1
ATOM 702 N N . LYS A 1 95 ? -2.600 3.580 -1.834 1.00 94.44 95 LYS A N 1
ATOM 703 C CA . LYS A 1 95 ? -2.335 3.265 -3.253 1.00 94.44 95 LYS A CA 1
ATOM 704 C C . LYS A 1 95 ? -2.171 1.760 -3.513 1.00 94.44 95 LYS A C 1
ATOM 706 O O . LYS A 1 95 ? -2.564 1.271 -4.566 1.00 94.44 95 LYS A O 1
ATOM 711 N N . HIS A 1 96 ? -1.533 1.041 -2.592 1.00 95.38 96 HIS A N 1
ATOM 712 C CA . HIS A 1 96 ? -1.289 -0.391 -2.743 1.00 95.38 96 HIS A CA 1
ATOM 713 C C . HIS A 1 96 ? -2.555 -1.209 -2.489 1.00 95.38 96 HIS A C 1
ATOM 715 O O . HIS A 1 96 ? -2.811 -2.143 -3.241 1.00 95.38 96 HIS A O 1
ATOM 721 N N . VAL A 1 97 ? -3.354 -0.834 -1.488 1.00 96.38 97 VAL A N 1
ATOM 722 C CA . VAL A 1 97 ? -4.645 -1.478 -1.196 1.00 96.38 97 VAL A CA 1
ATOM 723 C C . VAL A 1 97 ? -5.621 -1.285 -2.355 1.00 96.38 97 VAL A C 1
ATOM 725 O O . VAL A 1 97 ? -6.172 -2.270 -2.838 1.00 96.38 97 VAL A O 1
ATOM 728 N N . ASP A 1 98 ? -5.761 -0.059 -2.866 1.00 96.19 98 ASP A N 1
ATOM 729 C CA . ASP A 1 98 ? -6.654 0.247 -3.992 1.00 96.19 98 ASP A CA 1
ATOM 730 C C . ASP A 1 98 ? -6.300 -0.601 -5.227 1.00 96.19 98 ASP A C 1
ATOM 732 O O . ASP A 1 98 ? -7.173 -1.194 -5.859 1.00 96.19 98 ASP A O 1
ATOM 736 N N . HIS A 1 99 ? -5.001 -0.746 -5.516 1.00 96.00 99 HIS A N 1
ATOM 737 C CA . HIS A 1 99 ? -4.524 -1.586 -6.614 1.00 96.00 99 HIS A CA 1
ATOM 738 C C . HIS A 1 99 ? -4.806 -3.083 -6.392 1.00 96.00 99 HIS A C 1
ATOM 740 O O . HIS A 1 99 ? -5.132 -3.790 -7.342 1.00 96.00 99 HIS A O 1
ATOM 746 N N . MET A 1 100 ? -4.711 -3.588 -5.154 1.00 95.44 100 MET A N 1
ATOM 747 C CA . MET A 1 100 ? -5.077 -4.983 -4.859 1.00 95.44 100 MET A CA 1
ATOM 748 C C . MET A 1 100 ? -6.576 -5.225 -5.059 1.00 95.44 100 MET A C 1
ATOM 750 O O . MET A 1 100 ? -6.959 -6.258 -5.604 1.00 95.44 100 MET A O 1
ATOM 754 N N . ILE A 1 101 ? -7.421 -4.262 -4.685 1.00 94.94 101 ILE A N 1
ATOM 755 C CA . ILE A 1 101 ? -8.870 -4.339 -4.911 1.00 94.94 101 ILE A CA 1
ATOM 756 C C . ILE A 1 101 ? -9.178 -4.323 -6.414 1.00 94.94 101 ILE A C 1
ATOM 758 O O . ILE A 1 101 ? -10.012 -5.095 -6.877 1.00 94.94 101 ILE A O 1
ATOM 762 N N . GLU A 1 102 ? -8.494 -3.486 -7.196 1.00 96.62 102 GLU A N 1
ATOM 763 C CA . GLU A 1 102 ? -8.648 -3.438 -8.655 1.00 96.62 102 GLU A CA 1
ATOM 764 C C . GLU A 1 102 ? -8.247 -4.759 -9.335 1.00 96.62 102 GLU A C 1
ATOM 766 O O . GLU A 1 102 ? -8.938 -5.227 -10.239 1.00 96.62 102 GLU A O 1
ATOM 771 N N . LEU A 1 103 ? -7.157 -5.393 -8.888 1.00 95.19 103 LEU A N 1
ATOM 772 C CA . LEU A 1 103 ? -6.776 -6.736 -9.340 1.00 95.19 103 LEU A CA 1
ATOM 773 C C . LEU A 1 103 ? -7.841 -7.778 -8.976 1.00 95.19 103 LEU A C 1
ATOM 775 O O . LEU A 1 103 ? -8.202 -8.599 -9.816 1.00 95.19 103 LEU A O 1
ATOM 779 N N . GLY A 1 104 ? -8.378 -7.714 -7.755 1.00 93.50 104 GLY A N 1
ATOM 780 C CA . GLY A 1 104 ? -9.454 -8.599 -7.306 1.00 93.50 104 GLY A CA 1
ATOM 781 C C . GLY A 1 104 ? -10.740 -8.438 -8.120 1.00 93.50 104 GLY A C 1
ATOM 782 O O . GLY A 1 104 ? -11.391 -9.429 -8.430 1.00 93.50 104 GLY A O 1
ATOM 783 N N . LYS A 1 105 ? -11.073 -7.207 -8.528 1.00 96.25 105 LYS A N 1
ATOM 784 C CA . LYS A 1 105 ? -12.238 -6.913 -9.377 1.00 96.25 105 LYS A CA 1
ATOM 785 C C . LYS A 1 105 ? -12.099 -7.446 -10.802 1.00 96.25 105 LYS A C 1
ATOM 787 O O . LYS A 1 105 ? -13.103 -7.840 -11.382 1.00 96.25 105 LYS A O 1
ATOM 792 N N . ARG A 1 106 ? -10.891 -7.436 -11.377 1.00 95.00 106 ARG A N 1
ATOM 793 C CA . ARG A 1 106 ? -10.654 -7.939 -12.741 1.00 95.00 106 ARG A CA 1
ATOM 794 C C . ARG A 1 106 ? -10.805 -9.456 -12.846 1.00 95.00 106 ARG A C 1
ATOM 796 O O . ARG A 1 106 ? -11.348 -9.936 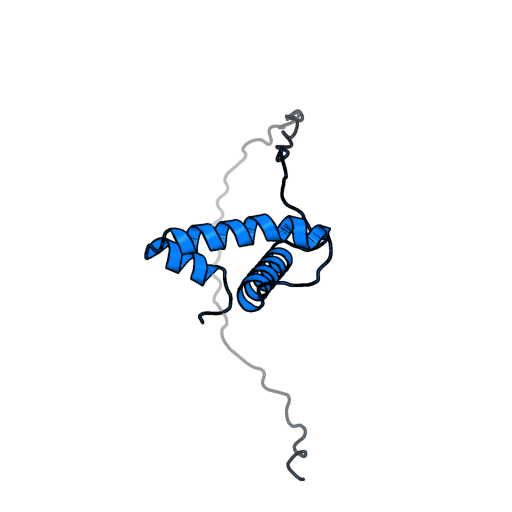-13.833 1.00 95.00 106 ARG A O 1
ATOM 803 N N . GLY A 1 107 ? -10.338 -10.199 -11.842 1.00 90.81 107 GLY A N 1
ATOM 804 C CA . GLY A 1 107 ? -10.563 -11.646 -11.739 1.00 90.81 107 GLY A CA 1
ATOM 805 C C . GLY A 1 107 ? -9.841 -12.518 -12.778 1.00 90.81 107 GLY A C 1
ATOM 806 O O . GLY A 1 107 ? -10.063 -13.725 -12.817 1.00 90.81 107 GLY A O 1
ATOM 807 N N . ASP A 1 108 ? -8.958 -11.956 -13.605 1.00 95.69 108 ASP A N 1
ATOM 808 C CA . ASP A 1 108 ? -8.176 -12.699 -14.591 1.00 95.69 108 ASP A CA 1
ATOM 809 C C . ASP A 1 108 ? -7.004 -13.470 -13.953 1.00 95.69 108 ASP A C 1
ATOM 811 O O . ASP A 1 108 ? -6.479 -13.125 -12.888 1.00 95.69 108 ASP A O 1
ATOM 815 N N . LEU A 1 109 ? -6.529 -14.523 -14.634 1.00 95.88 109 LEU A N 1
ATOM 816 C CA . LEU A 1 109 ? -5.396 -15.331 -14.158 1.00 95.88 109 LEU A CA 1
ATOM 817 C C . LEU A 1 109 ? -4.120 -14.492 -13.984 1.00 95.88 109 LEU A C 1
ATOM 819 O O . LEU A 1 109 ? -3.296 -14.768 -13.107 1.00 95.88 109 LEU A O 1
ATOM 823 N N . HIS A 1 110 ? -3.917 -13.483 -14.833 1.00 95.56 110 HIS A N 1
ATOM 824 C CA . HIS A 1 110 ? -2.753 -12.615 -14.733 1.00 95.56 110 HIS A CA 1
ATOM 825 C C . HIS A 1 110 ? -2.848 -11.702 -13.503 1.00 95.56 110 HIS A C 1
ATOM 827 O O . HIS A 1 110 ? -1.894 -11.674 -12.723 1.00 95.56 110 HIS A O 1
ATOM 833 N N . ALA A 1 111 ? -3.995 -11.071 -13.240 1.00 95.38 111 ALA A N 1
ATOM 834 C CA . ALA A 1 111 ? -4.205 -10.311 -12.009 1.00 95.38 111 ALA A CA 1
ATOM 835 C C . ALA A 1 111 ? -4.052 -11.166 -10.751 1.00 95.38 111 ALA A C 1
ATOM 837 O O . ALA A 1 111 ? -3.395 -10.734 -9.803 1.00 95.38 111 ALA A O 1
ATOM 838 N N . ARG A 1 112 ? -4.568 -12.403 -10.748 1.00 93.62 112 ARG A N 1
ATOM 839 C CA . ARG A 1 112 ? -4.393 -13.316 -9.609 1.00 93.62 112 ARG A CA 1
ATOM 840 C C . ARG A 1 112 ? -2.913 -13.603 -9.339 1.00 93.62 112 ARG A C 1
ATOM 842 O O . ARG A 1 112 ? -2.482 -13.550 -8.190 1.00 93.62 112 ARG A O 1
ATOM 849 N N . ARG A 1 113 ? -2.105 -13.826 -10.384 1.00 95.00 113 ARG A N 1
ATOM 850 C CA . ARG A 1 113 ? -0.643 -13.995 -10.252 1.00 95.00 113 ARG A CA 1
ATOM 851 C C . ARG A 1 113 ? 0.045 -12.738 -9.718 1.00 95.00 113 ARG A C 1
ATOM 853 O O . ARG A 1 113 ? 0.922 -12.848 -8.865 1.00 95.00 113 ARG A O 1
ATOM 860 N N . GLN A 1 114 ? -0.363 -11.552 -10.172 1.00 94.81 114 GLN A N 1
ATOM 861 C CA . GLN A 1 114 ? 0.172 -10.286 -9.659 1.00 94.81 114 GLN A CA 1
ATOM 862 C C . GLN A 1 114 ? -0.165 -10.073 -8.176 1.00 94.81 114 GLN A C 1
ATOM 864 O O . GLN A 1 114 ? 0.705 -9.667 -7.404 1.00 94.81 114 GLN A O 1
ATOM 869 N N . ALA A 1 115 ? -1.400 -10.374 -7.765 1.00 94.19 115 ALA A N 1
ATOM 870 C CA . ALA A 1 115 ? -1.837 -10.255 -6.376 1.00 94.19 115 ALA A CA 1
ATOM 871 C C . ALA A 1 115 ? -1.071 -11.226 -5.460 1.00 94.19 115 ALA A C 1
ATOM 873 O O . ALA A 1 115 ? -0.516 -10.802 -4.444 1.00 94.19 115 ALA A O 1
ATOM 874 N N . LEU A 1 116 ? -0.941 -12.494 -5.869 1.00 93.38 116 LEU A N 1
ATOM 875 C CA . LEU A 1 116 ? -0.173 -13.516 -5.144 1.00 93.38 116 LEU A CA 1
ATOM 876 C C . LEU A 1 116 ? 1.322 -13.180 -5.040 1.00 93.38 116 LEU A C 1
ATOM 878 O O . LEU A 1 116 ? 1.977 -13.552 -4.072 1.00 93.38 116 LEU A O 1
ATOM 882 N N . ALA A 1 117 ? 1.880 -12.449 -6.007 1.00 93.06 117 ALA A N 1
ATOM 883 C CA . ALA A 1 117 ? 3.265 -11.990 -5.930 1.00 93.06 117 ALA A CA 1
ATOM 884 C C . ALA A 1 117 ? 3.478 -10.894 -4.867 1.00 93.06 117 ALA A C 1
ATOM 886 O O . ALA A 1 117 ? 4.612 -10.686 -4.420 1.00 93.06 117 ALA A O 1
ATOM 887 N N . TRP A 1 118 ? 2.419 -10.178 -4.463 1.00 94.12 118 TRP A N 1
ATOM 888 C CA . TRP A 1 118 ? 2.474 -9.058 -3.519 1.00 94.12 118 TRP A CA 1
ATOM 889 C C . TRP A 1 118 ? 2.009 -9.424 -2.105 1.00 94.12 118 TRP A C 1
ATOM 891 O O . TRP A 1 118 ? 2.707 -9.108 -1.137 1.00 94.12 118 TRP A O 1
ATOM 901 N N . ILE A 1 119 ? 0.865 -10.086 -1.973 1.00 93.56 119 ILE A N 1
ATOM 902 C CA . ILE A 1 119 ? 0.273 -10.467 -0.685 1.00 93.56 119 ILE A CA 1
ATOM 903 C C . ILE A 1 119 ? 1.062 -11.647 -0.088 1.00 93.56 119 ILE A C 1
ATOM 905 O O . ILE A 1 119 ? 1.632 -12.451 -0.823 1.00 93.56 119 ILE A O 1
ATOM 909 N N . TYR A 1 120 ? 1.186 -11.703 1.241 1.00 91.12 120 TYR A N 1
ATOM 910 C CA . TYR A 1 120 ? 1.856 -12.826 1.920 1.00 91.12 120 TYR A CA 1
ATOM 911 C C . TYR A 1 120 ? 0.923 -14.010 2.174 1.00 91.12 120 TYR A C 1
ATOM 913 O O . TYR A 1 120 ? 1.373 -15.154 2.192 1.00 91.12 120 TYR A O 1
ATOM 921 N N . ASP A 1 121 ? -0.358 -13.719 2.375 1.00 87.00 121 ASP A N 1
ATOM 922 C CA . ASP A 1 121 ? -1.401 -14.713 2.576 1.00 87.00 121 ASP A CA 1
ATOM 923 C C . ASP A 1 121 ? -1.948 -15.236 1.241 1.00 87.00 121 ASP A C 1
ATOM 925 O O . ASP A 1 121 ? -2.055 -14.498 0.259 1.00 87.00 121 ASP A O 1
ATOM 929 N N . LYS A 1 122 ? -2.267 -16.527 1.207 1.00 77.62 122 LYS A N 1
ATOM 930 C CA . LYS A 1 122 ? -2.857 -17.208 0.044 1.00 77.62 122 LYS A CA 1
ATOM 931 C C . LYS A 1 122 ? -4.357 -17.444 0.224 1.00 77.62 122 LYS A C 1
ATOM 933 O O . LYS A 1 122 ? -5.009 -17.810 -0.755 1.00 77.62 122 LYS A O 1
ATOM 938 N N . ASN A 1 123 ? -4.841 -17.267 1.453 1.00 63.59 123 ASN A N 1
ATOM 939 C CA . ASN A 1 123 ? -6.188 -17.593 1.895 1.00 63.59 123 ASN A CA 1
ATOM 940 C C . ASN A 1 123 ? -7.092 -16.362 1.907 1.00 63.59 123 ASN A C 1
ATOM 942 O O . ASN A 1 123 ? -6.594 -15.259 2.233 1.00 63.59 123 ASN A O 1
#